Protein AF-A0A7C3P815-F1 (afdb_monomer_lite)

Structure (mmCIF, N/CA/C/O backbone):
data_AF-A0A7C3P815-F1
#
_entry.id   AF-A0A7C3P815-F1
#
loop_
_atom_site.group_PDB
_atom_site.id
_atom_site.type_symbol
_atom_site.label_atom_id
_atom_site.label_alt_id
_atom_site.label_comp_id
_atom_site.label_asym_id
_atom_site.label_entity_id
_atom_site.label_seq_id
_atom_site.pdbx_PDB_ins_code
_atom_site.Cartn_x
_atom_site.Cartn_y
_atom_site.Cartn_z
_atom_site.occupancy
_atom_site.B_iso_or_equiv
_atom_site.auth_seq_id
_atom_site.auth_comp_id
_atom_site.auth_asym_id
_atom_site.auth_atom_id
_atom_site.pdbx_PDB_model_num
ATOM 1 N N . MET A 1 1 ? 1.788 -6.356 -3.564 1.00 59.66 1 MET A N 1
ATOM 2 C CA . MET A 1 1 ? 1.247 -7.083 -4.734 1.00 59.66 1 MET A CA 1
ATOM 3 C C . MET A 1 1 ? 1.548 -6.345 -6.041 1.00 59.66 1 MET A C 1
ATOM 5 O O . MET A 1 1 ? 2.266 -6.900 -6.848 1.00 59.66 1 MET A O 1
ATOM 9 N N . MET A 1 2 ? 1.165 -5.073 -6.216 1.00 71.06 2 MET A N 1
ATOM 10 C CA . MET A 1 2 ? 1.323 -4.383 -7.516 1.00 71.06 2 MET A CA 1
ATOM 11 C C . MET A 1 2 ? 2.768 -4.036 -7.951 1.00 71.06 2 MET A C 1
ATOM 13 O O . MET A 1 2 ? 3.053 -3.952 -9.141 1.00 71.06 2 MET A O 1
ATOM 17 N N . PHE A 1 3 ? 3.698 -3.820 -7.014 1.00 78.75 3 PHE A N 1
ATOM 18 C CA . PHE A 1 3 ? 5.069 -3.415 -7.365 1.00 78.75 3 PHE A CA 1
ATOM 19 C C . PHE A 1 3 ? 5.854 -4.517 -8.094 1.00 78.75 3 PHE A C 1
ATOM 21 O O . PHE A 1 3 ? 6.616 -4.213 -9.006 1.00 78.75 3 PHE A O 1
ATOM 28 N N . GLY A 1 4 ? 5.641 -5.784 -7.719 1.00 84.56 4 GLY A N 1
ATOM 29 C CA . GLY A 1 4 ? 6.293 -6.931 -8.358 1.00 84.56 4 GLY A CA 1
ATOM 30 C C . GLY A 1 4 ? 5.866 -7.094 -9.815 1.00 84.56 4 GLY A C 1
ATOM 31 O O . GLY A 1 4 ? 6.719 -7.198 -10.690 1.00 84.56 4 GLY A O 1
ATOM 32 N N . ASP A 1 5 ? 4.562 -6.996 -10.075 1.00 86.00 5 ASP A N 1
ATOM 33 C CA . ASP A 1 5 ? 3.994 -7.135 -11.420 1.00 86.00 5 ASP A CA 1
ATOM 34 C C . ASP A 1 5 ? 4.468 -6.011 -12.356 1.00 86.00 5 ASP A C 1
ATOM 36 O O . ASP A 1 5 ? 4.822 -6.248 -13.512 1.00 86.00 5 ASP A O 1
ATOM 40 N N . LEU A 1 6 ? 4.535 -4.770 -11.853 1.00 85.56 6 LEU A N 1
ATOM 41 C CA . LEU A 1 6 ? 5.074 -3.643 -12.620 1.00 85.56 6 LEU A CA 1
ATOM 42 C C . LEU A 1 6 ? 6.574 -3.808 -12.893 1.00 85.56 6 LEU A C 1
ATOM 44 O O . LEU A 1 6 ? 7.023 -3.488 -13.992 1.00 85.56 6 LEU A O 1
ATOM 48 N N . LEU A 1 7 ? 7.342 -4.331 -11.935 1.00 87.56 7 LEU A N 1
ATOM 49 C CA . LEU A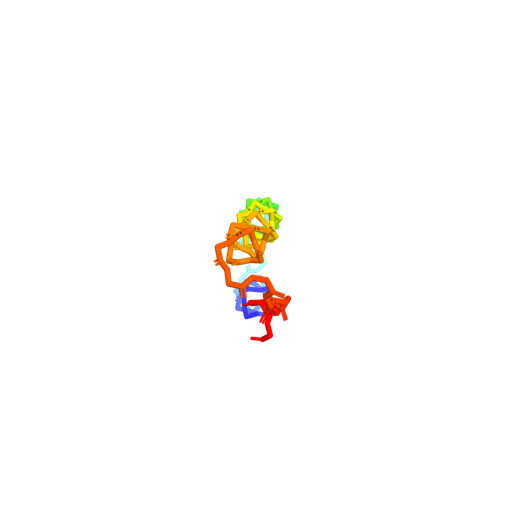 1 7 ? 8.758 -4.654 -12.128 1.00 87.56 7 LEU A CA 1
ATOM 50 C C . LEU A 1 7 ? 8.959 -5.714 -13.207 1.00 87.56 7 LEU A C 1
ATOM 52 O O . LEU A 1 7 ? 9.833 -5.557 -14.055 1.00 87.56 7 LEU A O 1
ATOM 56 N N . GLU A 1 8 ? 8.143 -6.764 -13.212 1.00 91.00 8 GLU A N 1
ATOM 57 C CA . GLU A 1 8 ? 8.223 -7.817 -14.223 1.00 91.00 8 GLU A CA 1
ATOM 58 C C . GLU A 1 8 ? 7.931 -7.269 -15.627 1.00 91.00 8 GLU A C 1
ATOM 60 O O . GLU A 1 8 ? 8.650 -7.582 -16.577 1.00 91.00 8 GLU A O 1
ATOM 65 N N . ILE A 1 9 ? 6.947 -6.371 -15.755 1.00 88.88 9 ILE A N 1
ATOM 66 C CA . ILE A 1 9 ? 6.652 -5.673 -17.014 1.00 88.88 9 ILE A CA 1
ATOM 67 C C . ILE A 1 9 ? 7.853 -4.828 -17.469 1.00 88.88 9 ILE A C 1
ATOM 69 O O . ILE A 1 9 ? 8.241 -4.905 -18.635 1.00 88.88 9 ILE A O 1
ATOM 73 N N . MET A 1 10 ? 8.474 -4.078 -16.552 1.00 92.88 10 MET A N 1
ATOM 74 C CA . MET A 1 10 ? 9.658 -3.258 -16.844 1.00 92.88 10 MET A CA 1
ATOM 75 C C . MET A 1 10 ? 10.880 -4.096 -17.243 1.00 92.88 10 MET A C 1
ATOM 77 O O . MET A 1 10 ? 11.644 -3.688 -18.115 1.00 92.88 10 MET A O 1
ATOM 81 N N . ILE A 1 11 ? 11.065 -5.264 -16.620 1.00 93.81 11 ILE A N 1
ATOM 82 C CA . ILE A 1 11 ? 12.142 -6.208 -16.951 1.00 93.81 11 ILE A CA 1
ATOM 83 C C . ILE A 1 11 ? 11.899 -6.833 -18.329 1.00 93.81 11 ILE A C 1
ATOM 85 O O . ILE A 1 11 ? 12.843 -6.998 -19.102 1.00 93.81 11 ILE A O 1
ATOM 89 N N . ARG A 1 12 ? 10.644 -7.174 -18.652 1.00 94.44 12 ARG A N 1
ATOM 90 C CA . ARG A 1 12 ? 10.279 -7.798 -19.931 1.00 94.44 12 ARG A CA 1
ATOM 91 C C . ARG A 1 12 ? 10.384 -6.830 -21.108 1.00 94.44 12 ARG A C 1
ATOM 93 O O . ARG A 1 12 ? 10.732 -7.259 -22.205 1.00 94.44 12 ARG A O 1
ATOM 100 N N . ASP A 1 13 ? 10.072 -5.556 -20.889 1.00 93.31 13 ASP A N 1
ATOM 101 C CA . ASP A 1 13 ? 10.201 -4.501 -21.892 1.00 93.31 13 ASP A CA 1
ATOM 102 C C . ASP A 1 13 ? 10.692 -3.184 -21.256 1.00 93.31 13 ASP A C 1
ATOM 104 O O . ASP A 1 13 ? 9.888 -2.424 -20.698 1.00 93.31 13 ASP A O 1
ATOM 108 N N . PRO A 1 14 ? 11.993 -2.858 -21.388 1.00 93.06 14 PRO A N 1
ATOM 109 C CA . PRO A 1 14 ? 12.567 -1.625 -20.855 1.00 93.06 14 PRO A CA 1
ATOM 110 C C . PRO A 1 14 ? 11.929 -0.337 -21.398 1.00 93.06 14 PRO A C 1
ATOM 112 O O . PRO A 1 14 ? 12.004 0.702 -20.740 1.00 93.06 14 PRO A O 1
ATOM 115 N N . ALA A 1 15 ? 11.259 -0.368 -22.559 1.00 95.25 15 ALA A N 1
ATOM 116 C CA . ALA A 1 15 ? 10.553 0.804 -23.082 1.00 95.25 15 ALA A CA 1
ATOM 117 C C . ALA A 1 15 ? 9.352 1.209 -22.204 1.00 95.25 15 ALA A C 1
ATOM 119 O O . ALA A 1 15 ? 8.888 2.349 -22.261 1.00 95.25 15 ALA A O 1
ATOM 120 N N . THR A 1 16 ? 8.864 0.302 -21.352 1.00 92.88 16 THR A N 1
ATOM 121 C CA . THR A 1 16 ? 7.718 0.545 -20.464 1.00 92.88 16 THR A CA 1
ATOM 122 C C . THR A 1 16 ? 8.086 1.217 -19.139 1.00 92.88 16 THR A C 1
ATOM 124 O O . THR A 1 16 ? 7.181 1.659 -18.427 1.00 92.88 16 THR A O 1
ATOM 127 N N . ILE A 1 17 ? 9.383 1.357 -18.823 1.00 92.38 17 ILE A N 1
ATOM 128 C CA . ILE A 1 17 ? 9.880 1.843 -17.522 1.00 92.38 17 ILE A CA 1
ATOM 129 C C . ILE A 1 17 ? 9.240 3.170 -17.118 1.00 92.38 17 ILE A C 1
ATOM 131 O O . ILE A 1 17 ? 8.746 3.291 -15.999 1.00 92.38 17 ILE A O 1
ATOM 135 N N . HIS A 1 18 ? 9.193 4.155 -18.018 1.00 92.81 18 HIS A N 1
ATOM 136 C CA . HIS A 1 18 ? 8.659 5.472 -17.669 1.00 92.81 18 HIS A CA 1
ATOM 137 C C . HIS A 1 18 ? 7.177 5.401 -17.272 1.00 92.81 18 HIS A C 1
ATOM 139 O O . HIS A 1 18 ? 6.787 5.941 -16.237 1.00 92.81 18 HIS A O 1
ATOM 145 N N . ARG A 1 19 ? 6.354 4.707 -18.062 1.00 90.12 19 ARG A N 1
ATOM 146 C CA . ARG A 1 19 ? 4.919 4.568 -17.788 1.00 90.12 19 ARG A CA 1
ATOM 147 C C . ARG A 1 19 ? 4.670 3.752 -16.521 1.00 90.12 19 ARG A C 1
ATOM 149 O O . ARG A 1 19 ? 3.786 4.075 -15.732 1.00 90.12 19 ARG A O 1
ATOM 156 N N . ALA A 1 20 ? 5.445 2.693 -16.320 1.00 91.06 20 ALA A N 1
ATOM 157 C CA . ALA A 1 20 ? 5.325 1.856 -15.139 1.00 91.06 20 ALA A CA 1
ATOM 158 C C . ALA A 1 20 ? 5.733 2.622 -13.864 1.00 91.06 20 ALA A C 1
ATOM 160 O O . ALA A 1 20 ? 5.078 2.469 -12.837 1.00 91.06 20 ALA A O 1
ATOM 161 N N . LEU A 1 21 ? 6.729 3.515 -13.933 1.00 91.12 21 LEU A N 1
ATOM 162 C CA . LEU A 1 21 ? 7.114 4.389 -12.819 1.00 91.12 21 LEU A CA 1
ATOM 163 C C . LEU A 1 21 ? 5.978 5.342 -12.407 1.00 91.12 21 LEU A C 1
ATOM 165 O O . LEU A 1 21 ? 5.705 5.497 -11.217 1.00 91.12 21 LEU A O 1
ATOM 169 N N . GLU A 1 22 ? 5.282 5.951 -13.371 1.00 93.75 22 GLU A N 1
ATOM 170 C CA . GLU A 1 22 ? 4.122 6.810 -13.088 1.00 93.75 22 GLU A CA 1
ATOM 171 C C . GLU A 1 22 ? 3.008 6.030 -12.383 1.00 93.75 22 GLU A C 1
ATOM 173 O O . GLU A 1 22 ? 2.437 6.501 -11.397 1.00 93.75 22 GLU A O 1
ATOM 178 N N . LEU A 1 23 ? 2.751 4.798 -12.829 1.00 91.81 23 LEU A N 1
ATOM 179 C CA . LEU A 1 23 ? 1.780 3.914 -12.189 1.00 91.81 23 LEU A CA 1
ATOM 180 C C . LEU A 1 23 ? 2.193 3.530 -10.765 1.00 91.81 23 LEU A C 1
ATOM 182 O O . LEU A 1 23 ? 1.332 3.507 -9.891 1.00 91.81 23 LEU A O 1
ATOM 186 N N . VAL A 1 24 ? 3.485 3.305 -10.496 1.00 91.38 24 VAL A N 1
ATOM 187 C CA . VAL A 1 24 ? 3.988 3.071 -9.127 1.00 91.38 24 VAL A CA 1
ATOM 188 C C . VAL A 1 24 ? 3.703 4.272 -8.220 1.00 91.38 24 VAL A C 1
ATOM 190 O O . VAL A 1 24 ? 3.316 4.097 -7.063 1.00 91.38 24 VAL A O 1
ATOM 193 N N . ILE A 1 25 ? 3.857 5.498 -8.723 1.00 91.69 25 ILE A N 1
ATOM 194 C CA . ILE A 1 25 ? 3.572 6.708 -7.941 1.00 91.69 25 ILE A CA 1
ATOM 195 C C . ILE A 1 25 ? 2.072 6.800 -7.631 1.00 91.69 25 ILE A C 1
ATOM 197 O O . ILE A 1 25 ? 1.699 6.989 -6.472 1.00 91.69 25 ILE A O 1
ATOM 201 N N . VAL A 1 26 ? 1.210 6.603 -8.635 1.00 93.75 26 VAL A N 1
ATOM 202 C CA . VAL A 1 26 ? -0.253 6.585 -8.451 1.00 93.75 26 VAL A CA 1
ATOM 203 C C . VAL A 1 26 ? -0.667 5.504 -7.451 1.00 93.75 26 VAL A C 1
ATOM 205 O O . VAL A 1 26 ? -1.411 5.784 -6.513 1.00 93.75 26 VAL A O 1
ATOM 208 N N . ALA A 1 27 ? -0.136 4.292 -7.608 1.00 91.38 27 ALA A N 1
ATOM 209 C CA . ALA A 1 27 ? -0.368 3.161 -6.718 1.00 91.38 27 ALA A CA 1
ATOM 210 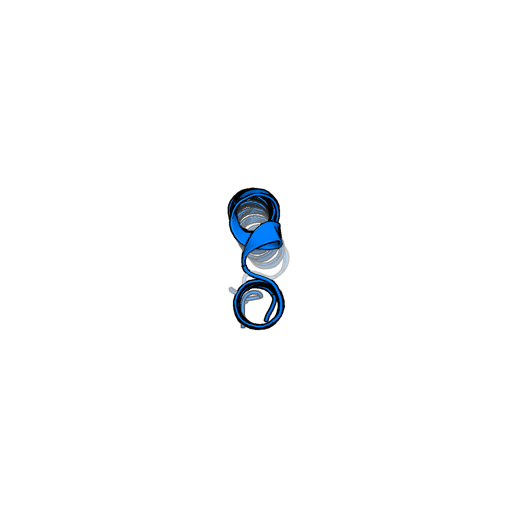C C . ALA A 1 27 ? -0.065 3.501 -5.258 1.00 91.38 27 ALA A C 1
ATOM 212 O O . ALA A 1 27 ? -0.894 3.276 -4.380 1.00 91.38 27 ALA A O 1
ATOM 213 N N . ARG A 1 28 ? 1.101 4.105 -5.015 1.00 90.25 28 ARG A N 1
ATOM 214 C CA . ARG A 1 28 ? 1.533 4.509 -3.677 1.00 90.25 28 ARG A CA 1
ATOM 215 C C . ARG A 1 28 ? 0.601 5.550 -3.061 1.00 90.25 28 ARG A C 1
ATOM 217 O O . ARG A 1 28 ? 0.348 5.520 -1.860 1.00 90.25 28 ARG A O 1
ATOM 224 N N . HIS A 1 29 ? 0.101 6.496 -3.854 1.00 94.31 29 HIS A N 1
ATOM 225 C CA . HIS A 1 29 ? -0.865 7.476 -3.356 1.00 94.31 29 HIS A CA 1
ATOM 226 C C . HIS A 1 29 ? -2.200 6.830 -2.984 1.00 94.31 29 HIS A C 1
ATOM 228 O O . HIS A 1 29 ? -2.775 7.190 -1.957 1.00 94.31 29 HIS A O 1
ATOM 234 N N . LEU A 1 30 ? -2.663 5.862 -3.778 1.00 93.50 30 LEU A N 1
ATOM 235 C CA . LEU A 1 30 ? -3.879 5.108 -3.479 1.00 93.50 30 LEU A CA 1
ATOM 236 C C . LEU A 1 30 ? -3.728 4.252 -2.218 1.00 93.50 30 LEU A C 1
ATOM 238 O O . LEU A 1 30 ? -4.633 4.247 -1.393 1.00 93.50 30 LEU A O 1
ATOM 242 N N . GLU A 1 31 ? -2.582 3.596 -2.033 1.00 92.38 31 GLU A N 1
ATOM 243 C CA . GLU A 1 31 ? -2.273 2.823 -0.823 1.00 92.38 31 GLU A CA 1
ATOM 244 C C . GLU A 1 31 ? -2.330 3.706 0.430 1.00 92.38 31 GLU A C 1
ATOM 246 O O . GLU A 1 31 ? -3.056 3.403 1.371 1.00 92.38 31 GLU A O 1
ATOM 251 N N . ARG A 1 32 ? -1.697 4.886 0.401 1.00 94.00 32 ARG A N 1
ATOM 252 C CA . ARG A 1 32 ? -1.779 5.840 1.522 1.00 94.00 32 ARG A CA 1
ATOM 253 C C . ARG A 1 32 ? -3.200 6.332 1.790 1.00 94.00 32 ARG A C 1
ATOM 255 O O . ARG A 1 32 ? -3.561 6.567 2.941 1.00 94.00 32 ARG A O 1
ATOM 262 N N . ALA A 1 33 ? -3.995 6.546 0.742 1.00 95.38 33 ALA A N 1
ATOM 263 C CA . ALA A 1 33 ? -5.396 6.919 0.905 1.00 95.38 33 ALA A CA 1
ATOM 264 C C . ALA A 1 33 ? -6.196 5.782 1.558 1.00 95.38 33 ALA A C 1
ATOM 266 O O . ALA A 1 33 ? -7.001 6.049 2.450 1.00 95.38 33 ALA A O 1
ATOM 267 N N . ALA A 1 34 ? -5.938 4.534 1.159 1.00 93.38 34 ALA A N 1
ATOM 268 C CA . ALA A 1 34 ? -6.541 3.357 1.768 1.00 93.38 34 ALA A CA 1
ATOM 269 C C . ALA A 1 34 ? -6.172 3.243 3.255 1.00 93.38 34 ALA A C 1
ATOM 271 O O . ALA A 1 34 ? -7.080 3.142 4.072 1.00 93.38 34 ALA A O 1
ATOM 272 N N . ASP A 1 35 ? -4.895 3.395 3.624 1.00 93.31 35 ASP A N 1
ATOM 273 C CA . ASP A 1 35 ? -4.455 3.380 5.031 1.00 93.31 35 ASP A CA 1
ATOM 274 C C . ASP A 1 35 ? -5.201 4.419 5.883 1.00 93.31 35 ASP A C 1
ATOM 276 O O . ASP A 1 35 ? -5.634 4.146 7.005 1.00 93.31 35 ASP A O 1
ATOM 280 N N . HIS A 1 36 ? -5.396 5.630 5.349 1.00 94.69 36 HIS A N 1
ATOM 281 C CA . HIS A 1 36 ? -6.149 6.672 6.044 1.00 94.69 36 HIS A CA 1
ATOM 282 C C . HIS A 1 36 ? -7.628 6.319 6.210 1.00 94.69 36 HIS A C 1
ATOM 284 O O . HIS A 1 36 ? -8.186 6.543 7.286 1.00 94.69 36 HIS A O 1
ATOM 290 N N . ILE A 1 37 ? -8.261 5.772 5.171 1.00 95.88 37 ILE A N 1
ATOM 291 C CA . ILE A 1 37 ? -9.653 5.314 5.235 1.00 95.88 37 ILE A CA 1
ATOM 292 C C . ILE A 1 37 ? -9.790 4.230 6.299 1.00 95.88 37 ILE A C 1
ATOM 294 O O . ILE A 1 37 ? -10.701 4.298 7.127 1.00 95.88 37 ILE A O 1
ATOM 298 N N . THR A 1 38 ? -8.871 3.270 6.317 1.00 93.94 38 THR A N 1
ATOM 299 C CA . THR A 1 38 ? -8.938 2.176 7.271 1.00 93.94 38 THR A CA 1
ATOM 300 C C . THR A 1 38 ? -8.719 2.675 8.699 1.00 93.94 38 THR A C 1
ATOM 302 O O . THR A 1 38 ? -9.553 2.391 9.555 1.00 93.94 38 THR A O 1
ATOM 305 N N . SER A 1 39 ? -7.745 3.563 8.942 1.00 93.12 39 SER A N 1
ATOM 306 C CA . SER A 1 39 ? -7.566 4.203 10.258 1.00 93.12 39 SER A CA 1
ATOM 307 C C . SER A 1 39 ? -8.805 4.977 10.737 1.00 93.12 39 SER A C 1
ATOM 309 O O . SER A 1 39 ? -9.121 4.997 11.930 1.00 93.12 39 SER A O 1
ATOM 311 N N . ILE A 1 40 ? -9.546 5.617 9.825 1.00 94.44 40 ILE A N 1
ATOM 312 C CA . ILE A 1 40 ? -10.828 6.258 10.157 1.00 94.44 40 ILE A CA 1
ATOM 313 C C . ILE A 1 40 ? -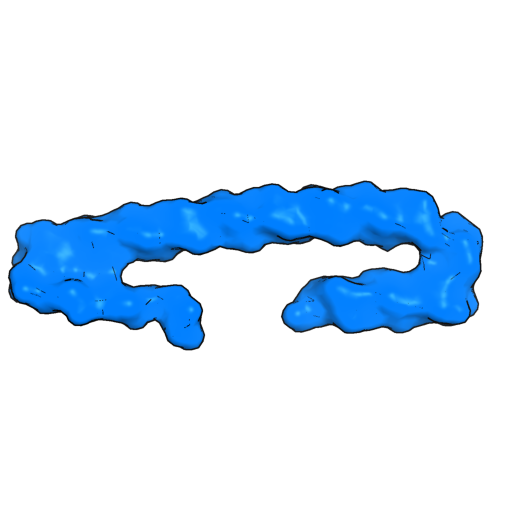11.878 5.201 10.521 1.00 94.44 40 ILE A C 1
ATOM 315 O O . ILE A 1 40 ? -12.577 5.365 11.522 1.00 94.44 40 ILE A O 1
ATOM 319 N N . GLY A 1 41 ? -11.977 4.117 9.752 1.00 93.06 41 GLY A N 1
ATOM 320 C CA . GLY A 1 41 ? -12.885 3.003 10.030 1.00 93.06 41 GLY A CA 1
ATOM 321 C C . GLY A 1 41 ? -12.648 2.377 11.406 1.00 93.06 41 GLY A C 1
ATOM 322 O O . GLY A 1 41 ? -13.599 2.186 12.162 1.00 93.06 41 GLY A O 1
ATOM 323 N N . GLU A 1 42 ? -11.386 2.154 11.775 1.00 92.94 42 GLU A N 1
ATOM 324 C CA . GLU A 1 42 ? -10.986 1.652 13.098 1.00 92.94 42 GLU A CA 1
ATOM 325 C C . GLU A 1 42 ? -11.490 2.569 14.224 1.00 92.94 42 GLU A C 1
ATOM 327 O O . GLU A 1 42 ? -12.051 2.102 15.218 1.00 92.94 42 GLU A O 1
ATOM 332 N N . ARG A 1 43 ? -11.370 3.892 14.045 1.00 91.88 43 ARG A N 1
ATOM 333 C CA . ARG A 1 43 ? -11.865 4.889 15.011 1.00 91.88 43 ARG A CA 1
ATOM 334 C C . ARG A 1 43 ? -13.388 4.906 15.112 1.00 91.88 43 ARG A C 1
ATOM 336 O O . ARG A 1 43 ? -13.913 5.074 16.211 1.00 91.88 43 ARG A O 1
ATOM 343 N N . VAL A 1 44 ? -14.097 4.750 13.993 1.00 94.31 44 VAL A N 1
ATOM 344 C CA . VAL A 1 44 ? -15.568 4.674 13.980 1.00 94.31 44 VAL A CA 1
ATOM 345 C C . VAL A 1 44 ? -16.043 3.420 14.707 1.00 94.31 44 VAL A C 1
ATOM 347 O O . VAL A 1 44 ? -16.937 3.513 15.545 1.00 94.31 44 VAL A O 1
ATOM 350 N N . ILE A 1 45 ? -15.418 2.268 14.443 1.00 92.12 45 ILE A N 1
ATOM 351 C CA . ILE A 1 45 ? -15.718 1.019 15.153 1.00 92.12 45 ILE A CA 1
ATOM 352 C C . ILE A 1 45 ? -15.491 1.212 16.649 1.00 92.12 45 ILE A C 1
ATOM 354 O O . ILE A 1 45 ? -16.414 0.979 17.423 1.00 92.12 45 ILE A O 1
ATOM 358 N N . TYR A 1 46 ? -14.329 1.738 17.041 1.00 92.50 46 TYR A N 1
ATOM 359 C CA . TYR A 1 46 ? -14.017 2.016 18.440 1.00 92.50 46 TYR A CA 1
ATOM 360 C C . TYR A 1 46 ? -15.059 2.921 19.112 1.00 92.50 46 TYR A C 1
ATOM 362 O O . TYR A 1 46 ? -15.478 2.650 20.234 1.00 92.50 46 TYR A O 1
ATOM 370 N N . MET A 1 47 ? -15.529 3.968 18.427 1.00 93.50 47 MET A N 1
ATOM 371 C CA . MET A 1 47 ? -16.550 4.875 18.965 1.00 93.50 47 MET A CA 1
ATOM 372 C C . MET A 1 47 ? -17.882 4.169 19.259 1.00 93.50 47 MET A C 1
ATOM 374 O O . MET A 1 47 ? -18.568 4.537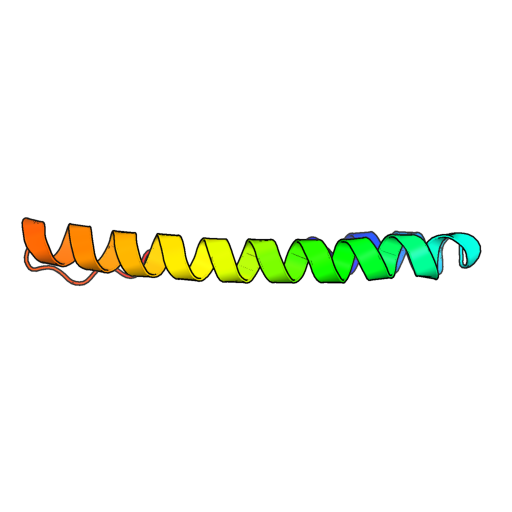 20.209 1.00 93.50 47 MET A O 1
ATOM 378 N N . VAL A 1 48 ? -18.256 3.174 18.451 1.00 94.19 48 VAL A N 1
ATOM 379 C CA . VAL A 1 48 ? -19.540 2.466 18.573 1.00 94.19 48 VAL A CA 1
ATOM 380 C C . VAL A 1 48 ? -19.444 1.272 19.523 1.00 94.19 48 VAL A C 1
ATOM 382 O O . VAL A 1 48 ? -20.368 1.029 20.296 1.00 94.19 48 VAL A O 1
ATOM 385 N N . THR A 1 49 ? -18.348 0.516 19.468 1.00 91.62 49 THR A N 1
ATOM 386 C CA . THR A 1 49 ? -18.202 -0.756 20.192 1.00 91.62 49 THR A CA 1
ATOM 387 C C . THR A 1 49 ? -17.391 -0.632 21.478 1.00 91.62 49 THR A C 1
ATOM 389 O O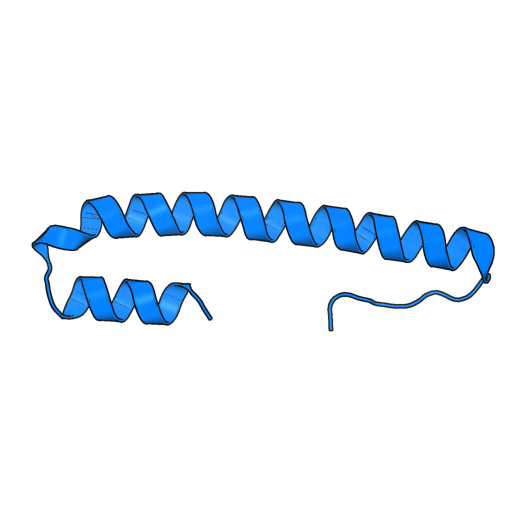 . THR A 1 49 ? -17.453 -1.530 22.310 1.00 91.62 49 THR A O 1
ATOM 392 N N . SER A 1 50 ? -16.635 0.458 21.658 1.00 87.69 50 SER A N 1
ATOM 393 C CA . SER A 1 50 ? -15.582 0.594 22.681 1.00 87.69 50 SER A CA 1
ATOM 394 C C . SER A 1 50 ? -14.455 -0.448 22.573 1.00 87.69 50 SER A C 1
ATOM 396 O O . SER A 1 50 ? -13.649 -0.583 23.492 1.00 87.69 50 SER A O 1
ATOM 398 N N . GLU A 1 51 ? -14.361 -1.167 21.450 1.00 85.75 51 GLU A N 1
ATOM 399 C CA . GLU A 1 51 ? -13.291 -2.123 21.156 1.00 85.75 51 GLU A CA 1
ATOM 400 C C . GLU A 1 51 ? -12.391 -1.573 20.052 1.00 85.75 51 GLU A C 1
ATOM 402 O O . GLU A 1 51 ? -12.865 -1.216 18.970 1.00 85.75 51 GLU A O 1
ATOM 407 N N . LEU A 1 52 ? -11.080 -1.528 20.299 1.00 81.25 52 LEU A N 1
ATOM 408 C CA . LEU A 1 52 ? -10.121 -1.180 19.257 1.00 81.25 52 LEU A CA 1
ATOM 409 C C . LEU A 1 52 ? -9.926 -2.401 18.356 1.00 81.25 52 LEU A C 1
ATOM 411 O O . LEU A 1 52 ? -9.466 -3.446 18.816 1.00 81.25 52 LEU A O 1
ATOM 415 N N . ARG A 1 53 ? -10.281 -2.270 17.077 1.00 77.38 53 ARG A N 1
ATOM 416 C CA . ARG A 1 53 ? -9.999 -3.282 16.057 1.00 77.38 53 ARG A CA 1
ATOM 417 C C . ARG A 1 53 ? -9.013 -2.718 15.059 1.00 77.38 53 ARG A C 1
A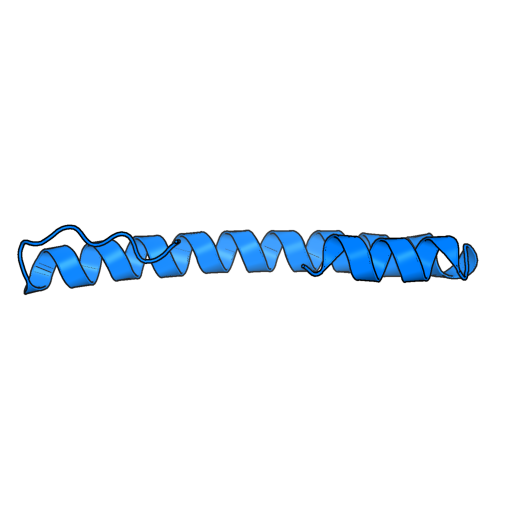TOM 419 O O . ARG A 1 53 ? -9.263 -1.640 14.538 1.00 77.38 53 ARG A O 1
ATOM 426 N N . GLU A 1 54 ? -7.945 -3.460 14.797 1.00 79.69 54 GLU A N 1
ATOM 427 C CA . GLU A 1 54 ? -7.071 -3.204 13.656 1.00 79.69 54 GLU A CA 1
ATOM 428 C C . GLU A 1 54 ? -7.688 -3.858 12.421 1.00 79.69 54 GLU A C 1
ATOM 430 O O . GLU A 1 54 ? -7.965 -5.059 12.405 1.00 79.69 54 GLU A O 1
ATOM 435 N N . LEU A 1 55 ? -7.963 -3.047 11.407 1.00 78.06 55 LEU A N 1
ATOM 436 C CA . LEU A 1 55 ? -8.552 -3.475 10.141 1.00 78.06 55 LEU A CA 1
ATOM 437 C C . LEU A 1 55 ? -7.484 -3.628 9.041 1.00 78.06 55 LEU A C 1
ATOM 439 O O . LEU A 1 55 ? -7.795 -4.134 7.967 1.00 78.06 55 LEU A O 1
ATOM 443 N N . ASN A 1 56 ? -6.245 -3.198 9.303 1.00 71.38 56 ASN A N 1
ATOM 444 C CA . ASN A 1 56 ? -5.136 -3.145 8.338 1.00 71.38 56 ASN A CA 1
ATOM 445 C C . ASN A 1 56 ? -4.280 -4.435 8.275 1.00 71.38 56 ASN A C 1
ATOM 447 O O . ASN A 1 56 ? -3.140 -4.359 7.817 1.00 71.38 56 ASN A O 1
ATOM 451 N N . LEU A 1 57 ? -4.760 -5.574 8.794 1.00 57.78 57 LEU A N 1
ATOM 452 C CA . LEU A 1 57 ? -3.999 -6.838 8.870 1.00 57.78 57 LEU A CA 1
ATOM 453 C C . LEU A 1 57 ? -3.985 -7.625 7.552 1.00 57.78 57 LEU A C 1
ATOM 455 O O . LEU A 1 57 ? -5.072 -7.807 6.958 1.00 57.78 57 LEU A O 1
#

Sequence (57 aa):
MMFGDLLEIMIRDPATIHRALELVIVARHLERAADHITSIGERVIYMVTSELRELNL

Secondary structure (DSSP, 8-state):
-HHHHHHHHHHH-GGGHHHHHHHHHHHHHHHHHHHHHHHHHHHHHHHHHS-------

pLDDT: mean 89.01, std 8.12, range [57.78, 95.88]

Radius of gyration: 16.95 Å; chains: 1; bounding box: 32×15×46 Å

Foldseek 3Di:
DLVVVLVVVCVVPVVCVVVSVVVVVVVVVVVVVVVVVQVVVQVVCCVVPVDRDRPPD